Protein AF-A0A8J8GXN0-F1 (afdb_monomer_lite)

Sequence (51 aa):
MPTLRPTLNLGILAHVDAGKTSLTERLLLAAGVIDVLGSVDAGSTQTDSLE

Radius of gyration: 13.48 Å; chains: 1; bounding box: 38×21×38 Å

pLDDT: mean 83.85, std 12.11, range [44.0, 94.38]

Structure (mmCIF, N/CA/C/O backbone):
data_AF-A0A8J8GXN0-F1
#
_entry.id   AF-A0A8J8GXN0-F1
#
loop_
_atom_site.group_PDB
_atom_site.id
_atom_site.type_symbol
_atom_site.label_atom_id
_atom_site.label_alt_id
_atom_site.label_comp_id
_atom_site.label_asym_id
_atom_site.label_entity_id
_atom_site.label_seq_id
_atom_site.pdbx_PDB_ins_code
_atom_site.Cartn_x
_atom_site.Cartn_y
_atom_site.Cartn_z
_atom_site.occupancy
_atom_site.B_iso_or_equiv
_atom_site.auth_seq_id
_atom_site.auth_comp_id
_atom_site.auth_asym_id
_atom_site.auth_atom_id
_atom_site.pdbx_PDB_model_num
ATOM 1 N N . MET A 1 1 ? -22.670 2.988 22.979 1.00 58.44 1 MET A N 1
ATOM 2 C CA . MET A 1 1 ? -21.727 4.106 22.767 1.00 58.44 1 MET A CA 1
ATOM 3 C C . MET A 1 1 ? -20.687 3.656 21.760 1.00 58.44 1 MET A C 1
ATOM 5 O O . MET A 1 1 ? -20.098 2.611 22.008 1.00 58.44 1 MET A O 1
ATOM 9 N N . PRO A 1 2 ? -20.497 4.345 20.625 1.00 67.81 2 PRO A N 1
ATOM 10 C CA . PRO A 1 2 ? -19.421 3.984 19.716 1.00 67.81 2 PRO A CA 1
ATOM 11 C C . PRO A 1 2 ? -18.089 4.353 20.378 1.00 67.81 2 PRO A C 1
ATOM 13 O O . PRO A 1 2 ? -17.868 5.504 20.748 1.00 67.81 2 PRO A O 1
ATOM 16 N N . THR A 1 3 ? -17.220 3.368 20.577 1.00 75.50 3 TH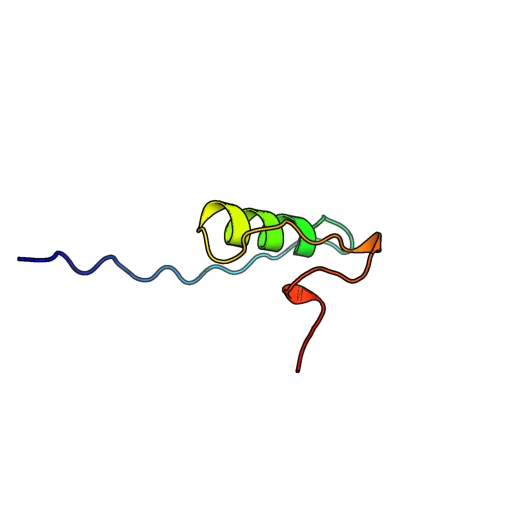R A N 1
ATOM 17 C CA . THR A 1 3 ? -15.823 3.603 20.937 1.00 75.50 3 THR A CA 1
ATOM 18 C C . THR A 1 3 ? -15.130 4.229 19.731 1.00 75.50 3 THR A C 1
ATOM 20 O O . THR A 1 3 ? -15.073 3.630 18.656 1.00 75.50 3 THR A O 1
ATOM 23 N N . LEU A 1 4 ? -14.635 5.459 19.887 1.00 78.94 4 LEU A N 1
ATOM 24 C CA . LEU A 1 4 ? -13.762 6.080 18.894 1.00 78.94 4 LEU A CA 1
ATOM 25 C C . LEU A 1 4 ? -12.556 5.161 18.687 1.00 78.94 4 LEU A C 1
ATOM 27 O O . LEU A 1 4 ? -11.841 4.838 19.637 1.00 78.94 4 LEU A O 1
ATOM 31 N N . ARG A 1 5 ? -12.360 4.703 17.448 1.00 81.75 5 ARG A N 1
ATOM 32 C CA . ARG A 1 5 ? -11.162 3.946 17.092 1.00 81.75 5 ARG A CA 1
ATOM 33 C C . ARG A 1 5 ? -9.979 4.915 17.141 1.00 81.75 5 ARG A C 1
ATOM 35 O O . ARG A 1 5 ? -10.090 5.995 16.561 1.00 81.75 5 ARG A O 1
ATOM 42 N N . PRO A 1 6 ? -8.880 4.577 17.829 1.00 85.44 6 PRO A N 1
ATOM 43 C CA . PRO A 1 6 ? -7.711 5.440 17.846 1.00 85.44 6 PRO A CA 1
ATOM 44 C C . PRO A 1 6 ? -7.144 5.575 16.429 1.00 85.44 6 PRO A C 1
ATOM 46 O O . PRO A 1 6 ? -7.019 4.586 15.705 1.00 85.44 6 PRO A O 1
ATOM 49 N N . THR A 1 7 ? -6.808 6.803 16.037 1.00 88.56 7 THR A N 1
ATOM 50 C CA . THR A 1 7 ? -6.109 7.078 14.777 1.00 88.56 7 THR A CA 1
ATOM 51 C C . THR A 1 7 ? -4.678 6.549 14.856 1.00 88.56 7 THR A C 1
ATOM 53 O O . THR A 1 7 ? -3.974 6.812 15.832 1.00 88.56 7 THR A O 1
ATOM 56 N N . LEU A 1 8 ? -4.233 5.836 13.819 1.00 89.44 8 LEU A N 1
ATOM 57 C CA . LEU A 1 8 ? -2.853 5.378 13.659 1.00 89.44 8 LEU A CA 1
ATOM 58 C C . LEU A 1 8 ? -2.161 6.214 12.579 1.00 89.44 8 LEU A C 1
ATOM 60 O O . LEU A 1 8 ? -2.546 6.157 11.416 1.00 89.44 8 LEU A O 1
ATOM 64 N N . ASN A 1 9 ? -1.114 6.943 12.959 1.00 91.50 9 ASN A N 1
ATOM 65 C CA . ASN A 1 9 ? -0.206 7.579 12.007 1.00 91.50 9 ASN A CA 1
ATOM 66 C C . ASN A 1 9 ? 0.955 6.614 11.725 1.00 91.50 9 ASN A C 1
ATOM 68 O O . ASN A 1 9 ? 1.654 6.216 12.657 1.00 91.50 9 ASN A O 1
ATOM 72 N N . LEU A 1 10 ? 1.151 6.227 10.463 1.00 90.94 10 LEU A N 1
ATOM 73 C CA . LEU A 1 10 ? 2.154 5.245 10.039 1.00 90.94 10 LEU A CA 1
ATOM 74 C C . LEU A 1 10 ? 3.111 5.865 9.013 1.00 90.94 10 LEU A C 1
ATOM 76 O O . LEU A 1 10 ? 2.665 6.478 8.048 1.00 90.94 10 LEU A O 1
ATOM 80 N N . GLY A 1 11 ? 4.418 5.661 9.198 1.00 92.56 11 GLY A N 1
ATOM 81 C CA . GLY A 1 11 ? 5.455 6.021 8.228 1.00 92.56 11 GLY A CA 1
ATOM 82 C C . GLY A 1 11 ? 6.277 4.798 7.823 1.00 92.56 11 GLY A C 1
ATOM 83 O O . GLY A 1 11 ? 6.694 4.024 8.683 1.00 92.56 11 GLY A O 1
ATOM 84 N N . ILE A 1 12 ? 6.516 4.624 6.521 1.00 90.38 12 ILE A N 1
ATOM 85 C CA . ILE A 1 12 ? 7.301 3.513 5.962 1.00 90.38 12 ILE A CA 1
ATOM 86 C C . ILE A 1 12 ? 8.651 4.060 5.484 1.00 90.38 12 ILE A C 1
ATOM 88 O O . ILE A 1 12 ? 8.72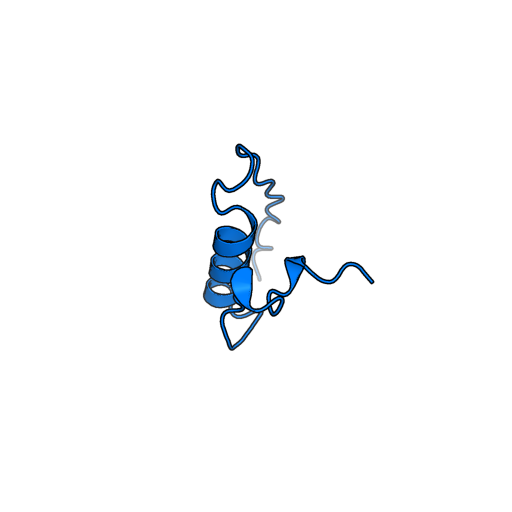7 4.731 4.455 1.00 90.38 12 ILE A O 1
ATOM 92 N N . LEU A 1 13 ? 9.725 3.755 6.217 1.00 93.00 13 LEU A N 1
ATOM 93 C CA . LEU A 1 13 ? 11.099 4.102 5.847 1.00 93.00 13 LEU A CA 1
ATOM 94 C C . LEU A 1 13 ? 11.883 2.836 5.494 1.00 93.00 13 LEU A C 1
ATOM 96 O O . LEU A 1 13 ? 11.998 1.918 6.299 1.00 93.00 13 LEU A O 1
ATOM 100 N N . ALA A 1 14 ? 12.442 2.805 4.290 1.00 89.62 14 ALA A N 1
ATOM 101 C CA . ALA A 1 14 ? 13.269 1.710 3.799 1.00 89.62 14 ALA A CA 1
ATOM 102 C C . ALA A 1 14 ? 14.213 2.209 2.697 1.00 89.62 14 ALA A C 1
ATOM 104 O O . ALA A 1 14 ? 13.983 3.273 2.107 1.00 89.62 14 ALA A O 1
ATOM 105 N N . HIS A 1 15 ? 15.245 1.415 2.399 1.00 92.25 15 HIS A N 1
ATOM 106 C CA . HIS A 1 15 ? 16.214 1.675 1.329 1.00 92.25 15 HIS A CA 1
ATOM 107 C C . HIS A 1 15 ? 15.535 1.914 -0.036 1.00 92.25 15 HIS A C 1
ATOM 109 O O . HIS A 1 15 ? 14.348 1.606 -0.216 1.00 92.25 15 HIS A O 1
ATOM 115 N N . VAL A 1 16 ? 16.260 2.505 -0.994 1.00 84.38 16 VAL A N 1
ATOM 116 C CA . VAL A 1 16 ? 15.756 2.646 -2.371 1.00 84.38 16 VAL A CA 1
ATOM 117 C C . VAL A 1 16 ? 15.414 1.260 -2.931 1.00 84.38 16 VAL A C 1
ATOM 119 O O . VAL A 1 16 ? 16.041 0.272 -2.556 1.00 84.38 16 VAL A O 1
ATOM 122 N N . ASP A 1 17 ? 14.322 1.178 -3.689 1.00 83.94 17 ASP A N 1
ATOM 123 C CA . ASP A 1 17 ? 13.799 -0.060 -4.294 1.00 83.94 17 ASP A CA 1
ATOM 124 C C . ASP A 1 17 ? 13.428 -1.201 -3.328 1.00 83.94 17 ASP A C 1
ATOM 126 O O . ASP A 1 17 ? 13.083 -2.299 -3.750 1.00 83.94 17 ASP A O 1
ATOM 130 N N . ALA A 1 18 ? 13.361 -0.938 -2.019 1.00 90.00 18 ALA A N 1
ATOM 131 C CA . ALA A 1 18 ? 12.898 -1.909 -1.019 1.00 90.00 18 ALA A CA 1
ATOM 132 C C . ALA A 1 18 ? 11.380 -2.206 -1.076 1.00 90.00 18 ALA A C 1
ATOM 134 O O . ALA A 1 18 ? 10.839 -2.838 -0.171 1.00 90.00 18 ALA A O 1
ATOM 135 N N . GLY A 1 19 ? 10.668 -1.714 -2.096 1.00 89.00 19 GLY A N 1
ATOM 136 C CA . GLY A 1 19 ? 9.236 -1.968 -2.280 1.00 89.00 19 GLY A CA 1
ATOM 137 C C . GLY A 1 19 ? 8.306 -1.161 -1.367 1.00 89.00 19 GLY A C 1
ATOM 138 O O . GLY A 1 19 ? 7.200 -1.614 -1.084 1.00 89.00 19 GLY A O 1
ATOM 139 N N . LYS A 1 20 ? 8.723 0.032 -0.908 1.00 93.31 20 LYS A N 1
ATOM 140 C CA . LYS A 1 20 ? 7.891 0.924 -0.069 1.00 93.31 20 LYS A CA 1
ATOM 141 C C . LYS A 1 20 ? 6.529 1.208 -0.708 1.00 93.31 20 LYS A C 1
ATOM 143 O O . LYS A 1 20 ? 5.505 1.019 -0.064 1.00 93.31 20 LYS A O 1
ATOM 148 N N . THR A 1 21 ? 6.532 1.594 -1.981 1.00 91.25 21 THR A N 1
ATOM 149 C CA . THR A 1 21 ? 5.328 1.902 -2.763 1.00 91.25 21 THR A CA 1
ATOM 150 C C . THR A 1 21 ? 4.412 0.683 -2.878 1.00 91.25 21 THR A C 1
ATOM 152 O O . THR A 1 21 ? 3.226 0.761 -2.572 1.00 91.25 21 THR A O 1
ATOM 155 N N . SER A 1 22 ? 4.976 -0.485 -3.198 1.00 91.81 22 SER A N 1
ATOM 156 C CA . SER A 1 22 ? 4.223 -1.741 -3.290 1.00 91.81 22 SER A CA 1
ATOM 157 C C . SER A 1 22 ? 3.605 -2.169 -1.952 1.00 91.81 22 SER A C 1
ATOM 159 O O . SER A 1 22 ? 2.534 -2.776 -1.935 1.00 91.81 22 SER A O 1
ATOM 161 N N . LEU A 1 23 ? 4.260 -1.875 -0.822 1.00 92.94 23 LEU A N 1
ATOM 162 C CA . LEU A 1 23 ? 3.702 -2.122 0.509 1.00 92.94 23 LEU A CA 1
ATOM 163 C C . LEU A 1 23 ? 2.532 -1.175 0.809 1.00 92.94 23 LEU A C 1
ATOM 165 O O . LEU A 1 23 ? 1.508 -1.636 1.313 1.00 92.94 23 LEU A O 1
ATOM 169 N N . THR A 1 24 ? 2.652 0.110 0.466 1.00 92.88 24 THR A N 1
ATOM 170 C CA . THR A 1 24 ? 1.565 1.090 0.621 1.00 92.88 24 THR A CA 1
ATOM 171 C C . THR A 1 24 ? 0.319 0.675 -0.162 1.00 92.88 24 THR A C 1
ATOM 173 O O . THR A 1 24 ? -0.764 0.631 0.415 1.00 92.88 24 THR A O 1
ATOM 176 N N . GLU A 1 25 ? 0.460 0.258 -1.423 1.00 93.94 25 GLU A N 1
ATOM 177 C CA . GLU A 1 25 ? -0.662 -0.230 -2.246 1.00 93.94 25 GLU A CA 1
ATOM 178 C C . GLU A 1 25 ? -1.390 -1.417 -1.598 1.00 93.94 25 GLU A C 1
ATOM 180 O O . GLU A 1 25 ? -2.619 -1.471 -1.555 1.00 93.94 25 GLU A O 1
ATOM 185 N N . ARG A 1 26 ? -0.639 -2.365 -1.020 1.00 93.00 26 ARG A N 1
ATOM 186 C CA . ARG A 1 26 ? -1.227 -3.515 -0.313 1.00 93.00 26 ARG A CA 1
ATOM 187 C C . ARG A 1 26 ? -1.971 -3.105 0.952 1.00 93.00 26 ARG A C 1
ATOM 189 O O . ARG A 1 26 ? -2.991 -3.715 1.261 1.00 93.00 26 ARG A O 1
ATOM 196 N N . LEU A 1 27 ? -1.472 -2.107 1.681 1.00 93.88 27 LEU A N 1
ATOM 197 C CA . LEU A 1 27 ? -2.157 -1.565 2.855 1.00 93.88 27 LEU A CA 1
ATOM 198 C C . LEU A 1 27 ? -3.467 -0.877 2.460 1.00 93.88 27 LEU A C 1
ATOM 200 O O . LEU A 1 27 ? -4.482 -1.114 3.110 1.00 93.88 27 LEU A O 1
ATOM 204 N N . LEU A 1 28 ? -3.464 -0.086 1.383 1.00 92.38 28 LEU A N 1
ATOM 205 C CA . LEU A 1 28 ? -4.665 0.569 0.857 1.00 92.38 28 LEU A CA 1
ATOM 206 C C . LEU A 1 28 ? -5.712 -0.454 0.401 1.00 92.38 28 LEU A C 1
ATOM 208 O O . LEU A 1 28 ? -6.882 -0.327 0.762 1.00 92.38 28 LEU A O 1
ATOM 212 N N . LEU A 1 29 ? -5.292 -1.502 -0.315 1.00 93.38 29 LEU A N 1
ATOM 213 C CA . LEU A 1 29 ? -6.174 -2.592 -0.737 1.00 93.38 29 LEU A CA 1
ATOM 214 C C . LEU A 1 29 ? -6.750 -3.347 0.471 1.00 93.38 29 LEU A C 1
ATOM 216 O O . LEU A 1 29 ? -7.954 -3.567 0.555 1.00 93.38 29 LEU A O 1
ATOM 220 N N . ALA A 1 30 ? -5.906 -3.714 1.441 1.00 94.38 30 ALA A N 1
ATOM 221 C CA . ALA A 1 30 ? -6.338 -4.431 2.643 1.00 94.38 30 ALA A CA 1
ATOM 222 C C . ALA A 1 30 ? -7.275 -3.596 3.5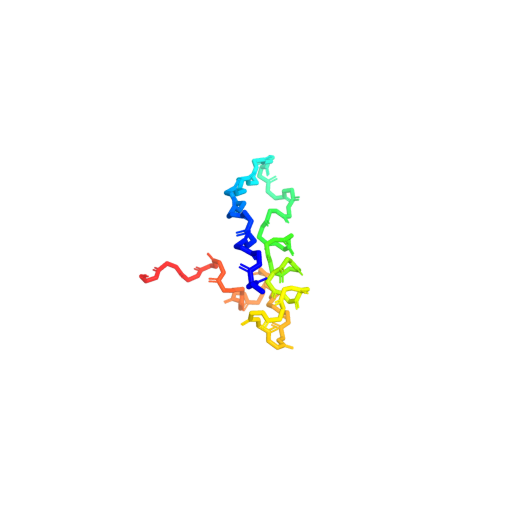34 1.00 94.38 30 ALA A C 1
ATOM 224 O O . ALA A 1 30 ? -8.131 -4.153 4.220 1.00 94.38 30 ALA A O 1
ATOM 225 N N . ALA A 1 31 ? -7.126 -2.270 3.518 1.00 92.50 31 ALA A N 1
ATOM 226 C CA . ALA A 1 31 ? -8.016 -1.338 4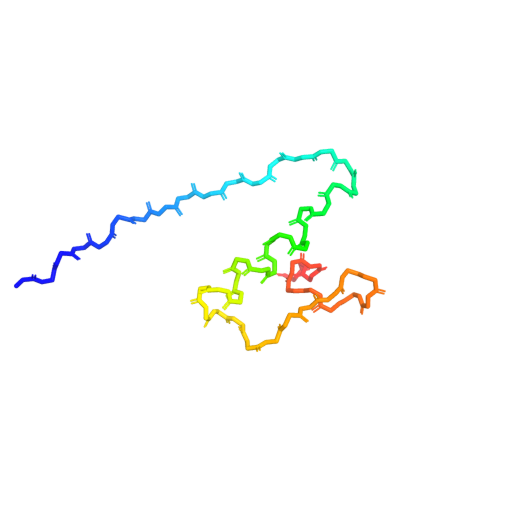.200 1.00 92.50 31 ALA A CA 1
ATOM 227 C C . ALA A 1 31 ? -9.319 -1.057 3.424 1.00 92.50 31 ALA A C 1
ATOM 229 O O . ALA A 1 31 ? -10.194 -0.378 3.961 1.00 92.50 31 ALA A O 1
ATOM 230 N N . GLY A 1 32 ? -9.459 -1.564 2.191 1.00 93.12 32 GLY A N 1
ATOM 231 C CA . GLY A 1 32 ? -10.609 -1.307 1.320 1.00 93.12 32 GLY A CA 1
ATOM 232 C C . GLY A 1 32 ? -10.671 0.127 0.787 1.00 93.12 32 GLY A C 1
ATOM 233 O O . GLY A 1 32 ? -11.754 0.614 0.482 1.00 93.12 32 GLY A O 1
ATOM 234 N N . VAL A 1 33 ? -9.532 0.827 0.727 1.00 92.75 33 VAL A N 1
ATOM 235 C CA . VAL A 1 33 ? -9.436 2.197 0.188 1.00 92.75 33 VAL A CA 1
ATOM 236 C C . VAL A 1 33 ? -9.374 2.185 -1.341 1.00 92.75 33 VAL A C 1
ATOM 238 O O . VAL A 1 33 ? -9.861 3.113 -1.980 1.00 92.75 33 VAL A O 1
ATOM 241 N N . ILE A 1 34 ? -8.796 1.131 -1.923 1.00 89.38 34 ILE A N 1
ATOM 242 C CA . ILE A 1 34 ? -8.734 0.892 -3.369 1.00 89.38 34 ILE A CA 1
ATOM 243 C C . ILE A 1 34 ? -9.238 -0.514 -3.685 1.00 89.38 34 ILE A C 1
ATOM 245 O O . ILE A 1 34 ? -9.028 -1.434 -2.896 1.00 89.38 34 ILE A O 1
ATOM 249 N N . ASP A 1 35 ? -9.852 -0.685 -4.854 1.00 90.00 35 ASP A N 1
ATOM 250 C CA . ASP A 1 35 ? -10.396 -1.977 -5.298 1.00 90.00 35 ASP A CA 1
ATOM 251 C C . ASP A 1 35 ? -9.381 -2.825 -6.082 1.00 90.00 35 ASP A C 1
ATOM 253 O O . ASP A 1 35 ? -9.535 -4.042 -6.206 1.00 90.00 35 ASP A O 1
ATOM 257 N N . VAL A 1 36 ? -8.339 -2.191 -6.632 1.00 89.44 36 VAL A N 1
ATOM 258 C CA . VAL A 1 36 ? -7.342 -2.829 -7.502 1.00 89.44 36 VAL A CA 1
ATOM 259 C C . VAL A 1 36 ? -5.945 -2.388 -7.091 1.00 89.44 36 VAL A C 1
ATOM 261 O O . VAL A 1 36 ? -5.710 -1.211 -6.838 1.00 89.44 36 VAL A O 1
ATOM 264 N N . LEU A 1 37 ? -5.016 -3.345 -7.039 1.00 87.81 37 LEU A N 1
ATOM 265 C CA . LEU A 1 37 ? -3.614 -3.082 -6.733 1.00 87.8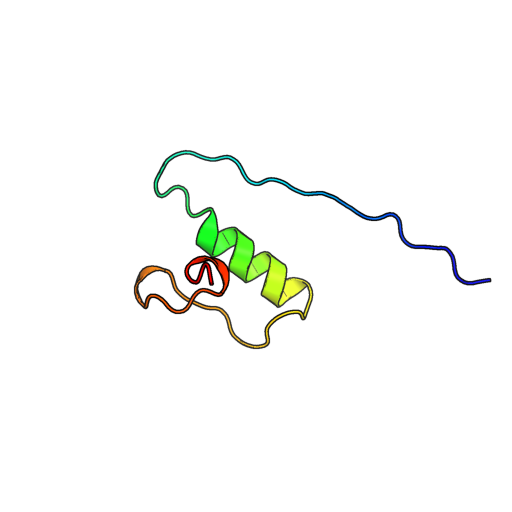1 37 LEU A CA 1
ATOM 266 C C . LEU A 1 37 ? -2.921 -2.401 -7.924 1.00 87.81 37 LEU A C 1
ATOM 268 O O . LEU A 1 37 ? -2.918 -2.958 -9.024 1.00 87.81 37 LEU A O 1
ATOM 272 N N . GLY A 1 38 ? -2.285 -1.253 -7.695 1.00 85.25 38 GLY A N 1
ATOM 273 C CA . GLY A 1 38 ? -1.386 -0.640 -8.663 1.00 85.25 38 GLY A CA 1
ATOM 274 C C . GLY A 1 38 ? -0.029 -1.344 -8.742 1.00 85.25 38 GLY A C 1
ATOM 275 O O . GLY A 1 38 ? 0.353 -2.149 -7.888 1.00 85.25 38 GLY A O 1
ATOM 276 N N . SER A 1 39 ? 0.726 -1.018 -9.789 1.00 83.69 39 SER A N 1
ATOM 277 C CA . SER A 1 39 ? 2.106 -1.467 -9.988 1.00 83.69 39 SER A CA 1
ATOM 278 C C . SER A 1 39 ? 3.021 -0.283 -10.274 1.00 83.69 39 SER A C 1
ATOM 280 O O . SER A 1 39 ? 2.685 0.568 -11.102 1.00 83.69 39 SER A O 1
ATOM 282 N N . VAL A 1 40 ? 4.185 -0.279 -9.617 1.00 83.69 40 VAL A N 1
ATOM 283 C CA . VAL A 1 40 ? 5.2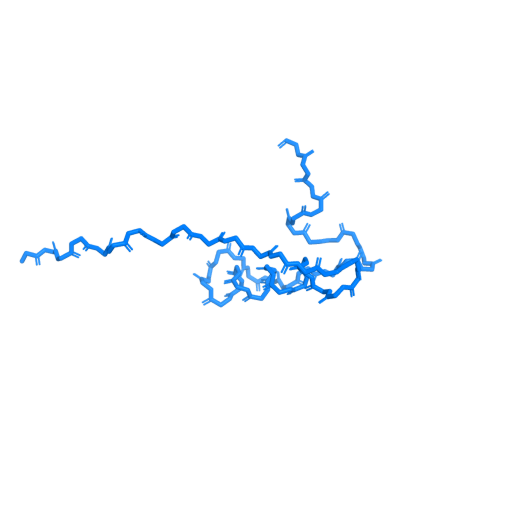54 0.713 -9.819 1.00 83.69 40 VAL A CA 1
ATOM 284 C C . VAL A 1 40 ? 5.766 0.645 -11.255 1.00 83.69 40 VAL A C 1
ATOM 286 O O . VAL A 1 40 ? 5.869 1.669 -11.921 1.00 83.69 40 VAL A O 1
ATOM 289 N N . ASP A 1 41 ? 5.987 -0.565 -11.777 1.00 81.81 41 ASP A N 1
ATOM 290 C CA . ASP A 1 41 ? 6.479 -0.769 -13.146 1.00 81.81 41 ASP A CA 1
ATOM 291 C C . ASP A 1 41 ? 5.505 -0.228 -14.203 1.00 81.81 41 ASP A C 1
ATOM 293 O O . ASP A 1 41 ? 5.908 0.171 -15.292 1.00 81.81 41 ASP A O 1
ATOM 297 N N . ALA A 1 42 ? 4.209 -0.213 -13.877 1.00 81.19 42 ALA A N 1
ATOM 298 C CA . ALA A 1 42 ? 3.156 0.301 -14.746 1.00 81.19 42 ALA A CA 1
ATOM 299 C C . ALA A 1 42 ? 2.777 1.763 -14.444 1.00 81.19 42 ALA A C 1
ATOM 301 O O . ALA A 1 42 ? 1.845 2.268 -15.065 1.00 81.19 42 ALA A O 1
ATOM 302 N N . GLY A 1 43 ? 3.434 2.423 -13.478 1.00 80.75 43 GLY A N 1
ATOM 303 C CA . GLY A 1 43 ? 3.117 3.794 -13.053 1.00 80.75 43 GLY A CA 1
ATOM 304 C C . GLY A 1 43 ? 1.665 3.980 -12.601 1.00 80.75 43 GLY A C 1
ATOM 305 O O . GLY A 1 43 ? 1.084 5.040 -12.800 1.00 80.75 43 GLY A O 1
ATOM 306 N N . SER A 1 44 ? 1.050 2.925 -12.063 1.00 79.88 44 SER A N 1
ATOM 307 C CA . SER A 1 44 ? -0.389 2.871 -11.750 1.00 79.88 44 SER A CA 1
ATOM 308 C C . SER A 1 44 ? -0.675 2.843 -10.251 1.00 79.88 44 SER A C 1
ATOM 310 O O . SER A 1 44 ? -1.814 2.612 -9.849 1.00 79.88 44 SER A O 1
ATOM 312 N N . THR A 1 45 ? 0.351 3.025 -9.414 1.00 78.19 45 THR A N 1
ATOM 313 C CA . THR A 1 45 ? 0.149 3.103 -7.966 1.00 78.19 45 THR A CA 1
ATOM 314 C C . THR A 1 45 ? -0.507 4.430 -7.603 1.00 78.19 45 THR A C 1
ATOM 316 O O . THR A 1 45 ? -0.237 5.461 -8.220 1.00 78.19 45 THR A O 1
ATOM 319 N N . GLN A 1 46 ? -1.338 4.432 -6.561 1.00 73.06 46 GLN A N 1
ATOM 320 C CA . GLN A 1 46 ? -1.913 5.672 -6.033 1.00 73.06 46 GLN A CA 1
ATOM 321 C C . GLN A 1 46 ? -0.847 6.591 -5.436 1.00 73.06 46 GLN A C 1
ATOM 323 O O . GLN A 1 46 ? -1.051 7.793 -5.316 1.00 73.06 46 GLN A O 1
ATOM 328 N N . THR A 1 47 ? 0.296 6.028 -5.047 1.00 65.50 47 THR A N 1
ATOM 329 C CA . THR A 1 47 ? 1.358 6.776 -4.368 1.00 65.50 47 THR A CA 1
ATOM 330 C C . THR A 1 47 ? 2.303 7.478 -5.354 1.00 65.50 47 THR A C 1
ATOM 332 O O . THR A 1 47 ? 3.006 8.402 -4.954 1.00 65.50 47 THR A O 1
ATOM 335 N N . ASP A 1 48 ? 2.321 7.074 -6.631 1.00 66.00 48 ASP A N 1
ATOM 336 C CA . ASP A 1 48 ? 3.182 7.676 -7.662 1.00 66.00 48 ASP A CA 1
ATOM 337 C C . ASP A 1 48 ? 2.608 8.987 -8.239 1.00 66.00 48 ASP A C 1
ATOM 339 O O . ASP A 1 48 ? 3.322 9.723 -8.920 1.00 66.00 48 ASP A O 1
ATOM 343 N N . SER A 1 49 ? 1.344 9.314 -7.944 1.00 55.53 49 SER A N 1
ATOM 344 C CA . SER A 1 49 ? 0.700 10.565 -8.361 1.00 55.53 49 SER A CA 1
ATOM 345 C C . SER A 1 49 ? 0.651 11.552 -7.191 1.00 55.53 49 SER A C 1
ATOM 347 O O . SER A 1 49 ? -0.291 11.542 -6.403 1.00 55.53 49 SER A O 1
ATOM 349 N N . LEU A 1 50 ? 1.671 12.406 -7.057 1.00 46.06 50 LEU A N 1
ATOM 350 C CA . LEU A 1 50 ? 1.514 13.674 -6.337 1.00 46.06 50 LEU A CA 1
ATOM 351 C C . LEU A 1 50 ? 0.908 14.693 -7.315 1.00 46.06 50 LEU A C 1
ATOM 353 O O . LEU A 1 50 ? 1.640 15.305 -8.092 1.00 46.06 50 LEU A O 1
ATOM 357 N N . GLU A 1 51 ? -0.410 14.863 -7.262 1.00 44.00 51 GLU A N 1
ATOM 358 C CA . GLU A 1 51 ? -1.036 16.172 -7.503 1.00 44.00 51 GLU A CA 1
ATOM 359 C C . GLU A 1 51 ? -1.341 16.826 -6.150 1.00 44.00 51 GLU A C 1
ATOM 361 O O . GLU A 1 51 ? -1.802 16.102 -5.234 1.00 44.00 51 GLU A O 1
#

Foldseek 3Di:
DDDDDDDDDDDDDDDPPPCSQQVVQVVCCVVVVDVDRDDPVVCGGPVSDDD

Secondary structure (DSSP, 8-state):
-PPPPPP--------TTSSHHHHHHHHHHHTTS-SS---TTTT--TTS---